Protein AF-A0A2V6T228-F1 (afdb_monomer_lite)

Structure (mmCIF, N/CA/C/O backbone):
data_AF-A0A2V6T228-F1
#
_entry.id   AF-A0A2V6T228-F1
#
loop_
_atom_site.group_PDB
_atom_site.id
_atom_site.type_symbol
_atom_site.label_atom_id
_atom_site.label_alt_id
_atom_site.label_comp_id
_atom_site.label_asym_id
_atom_site.label_entity_id
_atom_site.label_seq_id
_atom_site.pdbx_PDB_ins_code
_atom_site.Cartn_x
_atom_site.Cartn_y
_atom_site.Cartn_z
_atom_site.occupancy
_atom_site.B_iso_or_equiv
_atom_site.auth_seq_id
_atom_site.auth_comp_id
_atom_site.auth_asym_id
_atom_site.auth_atom_id
_atom_site.pdbx_PDB_model_num
ATOM 1 N N . THR A 1 1 ? 10.805 -1.286 2.791 1.00 60.28 1 THR A N 1
ATOM 2 C CA . THR A 1 1 ? 9.651 -1.845 2.056 1.00 60.28 1 THR A CA 1
ATOM 3 C C . THR A 1 1 ? 9.945 -3.285 1.675 1.00 60.28 1 THR A C 1
ATOM 5 O O . THR A 1 1 ? 11.097 -3.700 1.792 1.00 60.28 1 THR A O 1
ATOM 8 N N . VAL A 1 2 ? 8.930 -4.051 1.263 1.00 65.12 2 VAL A N 1
ATOM 9 C CA . VAL A 1 2 ? 9.082 -5.461 0.849 1.00 65.12 2 VAL A CA 1
ATOM 10 C C . VAL A 1 2 ? 10.127 -5.604 -0.266 1.00 65.12 2 VAL A C 1
ATOM 12 O O . VAL A 1 2 ? 11.021 -6.432 -0.135 1.00 65.12 2 VAL A O 1
ATOM 15 N N . GLY A 1 3 ? 10.122 -4.707 -1.262 1.00 69.56 3 GLY A N 1
ATOM 16 C CA . GLY A 1 3 ? 11.118 -4.693 -2.345 1.00 69.56 3 GLY A CA 1
ATOM 17 C C . GLY A 1 3 ? 12.573 -4.614 -1.861 1.00 69.56 3 GLY A C 1
ATOM 18 O O . GLY A 1 3 ? 13.395 -5.428 -2.267 1.00 69.56 3 GLY A O 1
ATOM 19 N N . LYS A 1 4 ? 12.887 -3.735 -0.893 1.00 72.75 4 LYS A N 1
ATOM 20 C CA . LYS A 1 4 ? 14.249 -3.636 -0.320 1.00 72.75 4 LYS A CA 1
ATOM 21 C C . LYS A 1 4 ? 14.692 -4.924 0.387 1.00 72.75 4 LYS A C 1
ATOM 23 O O . LYS A 1 4 ? 15.861 -5.277 0.322 1.00 72.75 4 LYS A O 1
ATOM 28 N N . ARG A 1 5 ? 13.771 -5.625 1.060 1.00 74.00 5 ARG A N 1
ATOM 29 C CA . ARG A 1 5 ? 14.066 -6.905 1.737 1.00 74.00 5 ARG A CA 1
ATOM 30 C C . ARG A 1 5 ? 14.246 -8.054 0.745 1.00 74.00 5 ARG A C 1
ATOM 32 O O . ARG A 1 5 ? 15.010 -8.966 1.024 1.00 74.00 5 ARG A O 1
ATOM 39 N N . ALA A 1 6 ? 13.568 -7.984 -0.396 1.00 77.00 6 ALA A N 1
ATOM 40 C CA . ALA A 1 6 ? 13.697 -8.936 -1.493 1.00 77.00 6 ALA A CA 1
ATOM 41 C C . ALA A 1 6 ? 14.910 -8.656 -2.408 1.00 77.00 6 ALA A C 1
ATOM 43 O O . ALA A 1 6 ? 15.072 -9.335 -3.414 1.00 77.00 6 ALA A O 1
ATOM 44 N N . GLY A 1 7 ? 15.742 -7.648 -2.102 1.00 79.19 7 GLY A N 1
ATOM 45 C CA . GLY A 1 7 ? 16.874 -7.254 -2.952 1.00 79.19 7 GLY A CA 1
ATOM 46 C C . GLY A 1 7 ? 16.468 -6.594 -4.276 1.00 79.19 7 GLY A C 1
ATOM 47 O O . GLY A 1 7 ? 17.303 -6.422 -5.158 1.00 79.19 7 GLY A O 1
ATOM 48 N N . TRP A 1 8 ? 15.201 -6.202 -4.422 1.00 81.50 8 TRP A N 1
ATOM 49 C CA . TRP A 1 8 ? 14.656 -5.618 -5.644 1.00 81.50 8 TRP A CA 1
ATOM 50 C C . TRP A 1 8 ? 14.773 -4.093 -5.608 1.00 81.50 8 TRP A C 1
ATOM 52 O O . TRP A 1 8 ? 13.817 -3.366 -5.325 1.00 81.50 8 TRP A O 1
ATOM 62 N N . LEU A 1 9 ? 16.007 -3.626 -5.786 1.00 86.81 9 LEU A N 1
ATOM 63 C CA . LEU A 1 9 ? 16.356 -2.210 -5.886 1.00 86.81 9 LEU A CA 1
ATOM 64 C C . LEU A 1 9 ? 16.239 -1.729 -7.349 1.00 86.81 9 LEU A C 1
ATOM 66 O O . LEU A 1 9 ? 16.321 -2.562 -8.253 1.00 86.81 9 LEU A O 1
ATOM 70 N N . PRO A 1 10 ? 16.090 -0.417 -7.620 1.00 85.38 10 PRO A N 1
ATOM 71 C CA . PRO A 1 10 ? 16.045 0.114 -8.991 1.00 85.38 10 PRO A CA 1
ATOM 72 C C . PRO A 1 10 ? 17.264 -0.255 -9.852 1.00 85.38 10 PRO A C 1
ATOM 74 O O . PRO A 1 10 ? 17.201 -0.258 -11.077 1.00 85.38 10 PRO A O 1
ATOM 77 N N . GLU A 1 11 ? 18.395 -0.567 -9.226 1.00 89.31 11 GLU A N 1
ATOM 78 C CA . GLU A 1 11 ? 19.636 -0.964 -9.887 1.00 89.31 11 GLU A CA 1
ATOM 79 C C . GLU A 1 11 ? 19.680 -2.463 -10.215 1.00 89.31 11 GLU A C 1
ATOM 81 O O . GLU A 1 11 ? 20.546 -2.888 -10.976 1.00 89.31 11 GLU A O 1
ATOM 86 N N . ALA A 1 12 ? 18.759 -3.263 -9.666 1.00 87.38 12 ALA A N 1
ATOM 87 C CA . ALA A 1 12 ? 18.759 -4.715 -9.813 1.00 87.38 12 ALA A CA 1
ATOM 88 C C . ALA A 1 12 ? 18.419 -5.169 -11.241 1.00 87.38 12 ALA A C 1
ATOM 90 O O . ALA A 1 12 ? 18.947 -6.178 -11.703 1.00 87.38 12 ALA A O 1
ATOM 91 N N . SER A 1 13 ? 17.545 -4.440 -11.944 1.00 88.38 13 SER A N 1
ATOM 92 C CA . SER A 1 13 ? 17.209 -4.709 -13.345 1.00 88.38 13 SER A CA 1
ATOM 93 C C . SER A 1 13 ? 16.591 -3.486 -14.031 1.00 88.38 13 SER A C 1
ATOM 95 O O . SER A 1 13 ? 16.224 -2.505 -13.379 1.00 88.38 13 SER A O 1
ATOM 97 N N . THR A 1 14 ? 16.459 -3.536 -15.358 1.00 91.12 14 THR A N 1
ATOM 98 C CA . THR A 1 14 ? 15.768 -2.488 -16.126 1.00 91.12 14 THR A CA 1
ATOM 99 C C . THR A 1 14 ? 14.299 -2.388 -15.721 1.00 91.12 14 THR A C 1
ATOM 101 O O . THR A 1 14 ? 13.794 -1.293 -15.503 1.00 91.12 14 THR A O 1
ATOM 104 N N . GLU A 1 15 ? 13.637 -3.522 -15.524 1.00 89.50 15 GLU A N 1
ATOM 105 C CA . GLU A 1 15 ? 12.226 -3.606 -15.149 1.00 89.50 15 GLU A CA 1
ATOM 106 C C . GLU A 1 15 ? 11.976 -3.051 -13.740 1.00 89.50 15 GLU A C 1
ATOM 108 O O . GLU A 1 15 ? 10.975 -2.372 -13.509 1.00 89.50 15 GLU A O 1
ATOM 113 N N . ALA A 1 16 ? 12.899 -3.295 -12.8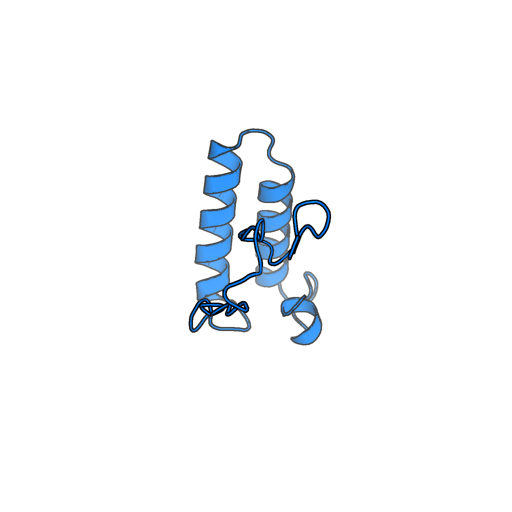02 1.00 88.12 16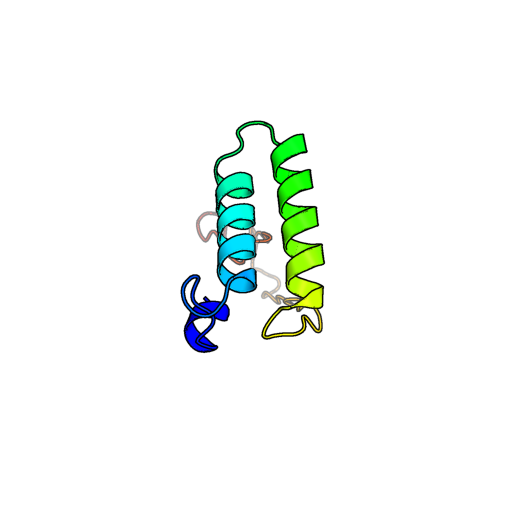 ALA A N 1
ATOM 114 C CA . ALA A 1 16 ? 12.844 -2.715 -11.461 1.00 88.12 16 ALA A CA 1
ATOM 115 C C . ALA A 1 16 ? 12.968 -1.183 -11.507 1.00 88.12 16 ALA A C 1
ATOM 117 O O . ALA A 1 16 ? 12.253 -0.475 -10.795 1.00 88.12 16 ALA A O 1
ATOM 118 N N . ARG A 1 17 ? 13.846 -0.664 -12.377 1.00 91.94 17 ARG A N 1
ATOM 119 C CA . ARG A 1 17 ? 14.020 0.777 -12.601 1.00 91.94 17 ARG A CA 1
ATOM 120 C C . ARG A 1 17 ? 12.770 1.421 -13.193 1.00 91.94 17 ARG A C 1
ATOM 122 O O . ARG A 1 17 ? 12.331 2.453 -12.697 1.00 91.94 17 ARG A O 1
ATOM 129 N N . GLU A 1 18 ? 12.194 0.810 -14.226 1.00 91.38 18 GLU A N 1
ATOM 130 C CA . GLU A 1 18 ? 10.957 1.278 -14.865 1.00 91.38 18 GLU A CA 1
ATOM 131 C C . GLU A 1 18 ? 9.806 1.364 -13.861 1.00 91.38 18 GLU A C 1
ATOM 133 O O . GLU A 1 18 ? 9.085 2.360 -13.814 1.00 91.38 18 GLU A O 1
ATOM 138 N N . LEU A 1 19 ? 9.653 0.339 -13.021 1.00 90.88 19 LEU A N 1
ATOM 139 C CA . LEU A 1 19 ? 8.604 0.312 -12.012 1.00 90.88 19 LEU A CA 1
ATOM 140 C C . LEU A 1 19 ? 8.817 1.379 -10.924 1.00 90.88 19 LEU A C 1
ATOM 142 O O . LEU A 1 19 ? 7.855 2.012 -10.491 1.00 90.88 19 LEU A O 1
ATOM 146 N N . ALA A 1 20 ? 10.065 1.613 -10.507 1.00 91.31 20 ALA A N 1
ATOM 147 C CA . ALA A 1 20 ? 10.401 2.681 -9.565 1.00 91.31 20 ALA A CA 1
ATOM 148 C C . ALA A 1 20 ? 10.105 4.080 -10.139 1.00 91.31 20 ALA A C 1
ATOM 150 O O . ALA A 1 20 ? 9.625 4.955 -9.414 1.00 91.31 20 ALA A O 1
ATOM 151 N N . GLN A 1 21 ? 10.340 4.277 -11.439 1.00 94.06 21 GLN A N 1
ATOM 152 C CA . GLN A 1 21 ? 9.980 5.518 -12.123 1.00 94.06 21 GLN A CA 1
ATOM 153 C C . GLN A 1 21 ? 8.459 5.706 -12.170 1.00 94.06 21 GLN A C 1
ATOM 155 O O . GLN A 1 21 ? 7.981 6.770 -11.798 1.00 94.06 21 GLN A O 1
ATOM 160 N N . LEU A 1 22 ? 7.692 4.666 -12.522 1.00 94.06 22 LEU A N 1
ATOM 161 C CA . LEU A 1 22 ? 6.222 4.721 -12.514 1.00 94.06 22 LEU A CA 1
ATOM 162 C C . LEU A 1 22 ? 5.653 5.102 -11.141 1.00 94.06 22 LEU A C 1
ATOM 164 O O . LEU A 1 22 ? 4.698 5.873 -11.071 1.00 94.06 22 LEU A O 1
ATOM 168 N N . ALA A 1 23 ? 6.238 4.581 -10.058 1.00 92.44 23 ALA A N 1
ATOM 169 C CA . ALA A 1 23 ? 5.854 4.967 -8.702 1.00 92.44 23 ALA A CA 1
ATOM 170 C C . ALA A 1 23 ? 6.152 6.452 -8.432 1.00 92.44 23 ALA A C 1
ATOM 172 O O . ALA A 1 23 ? 5.289 7.167 -7.933 1.00 92.44 23 ALA A O 1
ATOM 173 N N . THR A 1 24 ? 7.337 6.929 -8.826 1.00 95.50 24 THR A N 1
ATOM 174 C CA . THR A 1 24 ? 7.737 8.339 -8.667 1.00 95.50 24 THR A CA 1
ATOM 175 C C . THR A 1 24 ? 6.820 9.281 -9.453 1.00 95.50 24 THR A C 1
ATOM 177 O O . THR A 1 24 ? 6.391 10.311 -8.933 1.00 95.50 24 THR A O 1
ATOM 180 N N . ASP A 1 25 ? 6.471 8.925 -10.689 1.00 96.50 25 ASP A N 1
ATOM 181 C CA . ASP A 1 25 ? 5.557 9.704 -11.527 1.00 96.50 25 ASP A CA 1
ATOM 182 C C . ASP A 1 25 ? 4.152 9.756 -10.905 1.00 96.50 25 ASP A C 1
ATOM 184 O O . ASP A 1 25 ? 3.528 10.814 -10.860 1.00 96.50 25 ASP A O 1
ATOM 188 N N . ALA A 1 26 ? 3.658 8.630 -10.376 1.00 96.50 26 ALA A N 1
ATOM 189 C CA . ALA A 1 26 ? 2.361 8.574 -9.702 1.00 96.50 26 ALA A CA 1
ATOM 190 C C . ALA A 1 26 ? 2.322 9.426 -8.421 1.00 96.50 26 ALA A C 1
ATOM 192 O O . ALA A 1 26 ? 1.315 10.086 -8.158 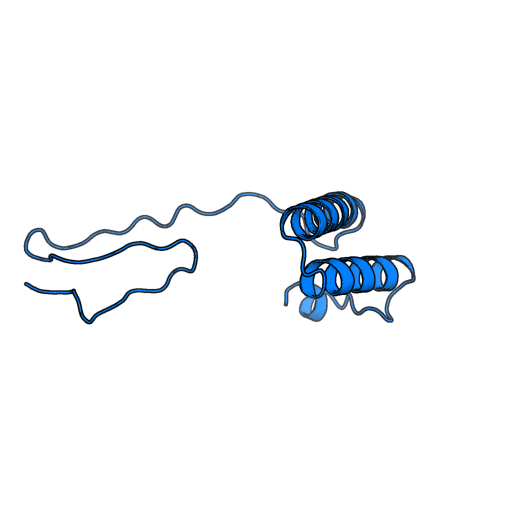1.00 96.50 26 ALA A O 1
ATOM 193 N N . GLU A 1 27 ? 3.406 9.420 -7.638 1.00 95.38 27 GLU A N 1
ATOM 194 C CA . GLU A 1 27 ? 3.547 10.192 -6.396 1.00 95.38 27 GLU A CA 1
ATOM 195 C C . GLU A 1 27 ? 3.660 11.704 -6.637 1.00 95.38 27 GLU A C 1
ATOM 197 O O . GLU A 1 27 ? 3.221 12.492 -5.800 1.00 95.38 27 GLU A O 1
ATOM 202 N N . THR A 1 28 ? 4.252 12.116 -7.762 1.00 97.31 28 THR A N 1
ATOM 203 C CA . THR A 1 28 ? 4.522 13.531 -8.075 1.00 97.31 28 THR A CA 1
ATOM 204 C C . THR A 1 28 ? 3.476 14.184 -8.983 1.00 97.31 28 THR A C 1
ATOM 206 O O . THR A 1 28 ? 3.454 15.411 -9.097 1.00 97.31 28 THR A O 1
ATOM 209 N N . GLU A 1 29 ? 2.588 13.403 -9.603 1.00 97.38 29 GLU A N 1
ATOM 210 C CA . GLU A 1 29 ? 1.470 13.913 -10.400 1.00 97.38 29 GLU A CA 1
ATOM 211 C C . GLU A 1 29 ? 0.437 14.637 -9.519 1.00 97.38 29 GLU A C 1
ATOM 213 O O . GLU A 1 29 ? -0.091 14.089 -8.552 1.00 97.38 29 GLU A O 1
ATOM 218 N N . GLY A 1 30 ? 0.133 15.886 -9.879 1.00 97.25 30 GLY A N 1
ATOM 219 C CA . GLY A 1 30 ? -0.763 16.756 -9.116 1.00 97.25 30 GLY A CA 1
ATOM 220 C C . GLY A 1 30 ? -2.244 16.567 -9.442 1.00 97.25 30 GLY A C 1
ATOM 221 O O . GLY A 1 30 ? -3.094 16.954 -8.641 1.00 97.25 30 GLY A O 1
ATOM 222 N N . ASP A 1 31 ? -2.574 15.986 -10.600 1.00 97.56 31 ASP A N 1
ATOM 223 C CA . ASP A 1 31 ? -3.949 15.628 -10.945 1.00 97.56 31 ASP A CA 1
ATOM 224 C C . ASP A 1 31 ? -4.328 14.255 -10.352 1.00 97.56 31 ASP A C 1
ATOM 226 O O . ASP A 1 31 ? -3.740 13.234 -10.727 1.00 97.56 31 ASP A O 1
ATOM 230 N N . PRO A 1 32 ? -5.351 14.175 -9.480 1.00 95.62 32 PRO A N 1
ATOM 231 C CA . PRO A 1 32 ? -5.717 12.915 -8.833 1.00 95.62 32 PRO A CA 1
ATOM 232 C C . PRO A 1 32 ? -6.149 11.814 -9.808 1.00 95.62 32 PRO A C 1
ATOM 234 O O . PRO A 1 32 ? -5.897 10.635 -9.561 1.00 95.62 32 PRO A O 1
ATOM 237 N N . GLY A 1 33 ? -6.797 12.174 -10.921 1.00 97.38 33 GLY A N 1
ATOM 238 C CA . GLY A 1 33 ? -7.248 11.211 -11.924 1.00 97.38 33 GLY A CA 1
ATOM 239 C C . GLY A 1 33 ? -6.077 10.592 -12.684 1.00 97.38 33 GLY A C 1
ATOM 240 O O . GLY A 1 33 ? -6.036 9.376 -12.889 1.00 97.38 33 GLY A O 1
ATOM 241 N N . LYS A 1 34 ? -5.090 11.411 -13.056 1.00 97.25 34 LYS A N 1
ATOM 242 C CA . LYS A 1 34 ? -3.854 10.947 -13.698 1.00 97.25 34 LYS A CA 1
ATOM 243 C C . LYS A 1 34 ? -2.981 10.144 -12.741 1.00 97.25 34 LYS A C 1
ATOM 245 O O . LYS A 1 34 ? -2.506 9.080 -13.132 1.00 97.25 34 LYS A O 1
ATOM 250 N N . SER A 1 35 ? -2.835 10.595 -11.495 1.00 96.75 35 SER A N 1
ATOM 251 C CA . SER A 1 35 ? -2.105 9.859 -10.458 1.00 96.75 35 SER A CA 1
ATOM 252 C C . SER A 1 35 ? -2.720 8.470 -10.242 1.00 96.75 35 SER A C 1
ATOM 254 O O . SER A 1 35 ? -2.020 7.460 -10.322 1.00 96.75 35 SER A O 1
ATOM 256 N N . ALA A 1 36 ? -4.051 8.371 -10.123 1.00 97.00 36 ALA A N 1
ATOM 257 C CA . ALA A 1 36 ? -4.745 7.086 -10.018 1.00 97.00 36 ALA A CA 1
ATOM 258 C C . ALA A 1 36 ? -4.519 6.176 -11.242 1.00 97.00 36 ALA A C 1
ATOM 260 O O . ALA A 1 36 ? -4.329 4.966 -11.097 1.00 97.00 36 ALA A O 1
ATOM 261 N N . ALA A 1 37 ? -4.501 6.740 -12.454 1.00 97.44 37 ALA A N 1
ATOM 262 C CA . ALA A 1 37 ? -4.199 5.983 -13.667 1.00 97.44 37 ALA A CA 1
ATOM 263 C C . ALA A 1 37 ? -2.744 5.471 -13.700 1.00 97.44 37 ALA A C 1
ATOM 265 O O . ALA A 1 37 ? -2.501 4.361 -14.179 1.00 97.44 37 ALA A O 1
ATOM 266 N N . LEU A 1 38 ? -1.783 6.242 -13.182 1.00 97.69 38 LEU A N 1
ATOM 267 C CA . LEU A 1 38 ? -0.385 5.822 -13.044 1.00 97.69 38 LEU A CA 1
ATOM 268 C C . LEU A 1 38 ? -0.233 4.716 -11.995 1.00 97.69 38 LEU A C 1
ATOM 270 O O . LEU A 1 38 ? 0.396 3.700 -12.290 1.00 97.69 38 LEU A O 1
ATOM 274 N N . TYR A 1 39 ? -0.885 4.837 -10.834 1.00 96.75 39 TYR A N 1
ATOM 275 C CA . TYR A 1 39 ? -0.901 3.771 -9.825 1.00 96.75 39 TYR A CA 1
ATOM 276 C C . TYR A 1 39 ? -1.501 2.472 -10.356 1.00 96.75 39 TYR A C 1
ATOM 278 O O . TYR A 1 39 ? -0.981 1.394 -10.079 1.00 96.75 39 TYR A O 1
ATOM 286 N N . ARG A 1 40 ? -2.549 2.552 -11.181 1.00 96.06 40 ARG A N 1
ATOM 287 C CA . ARG A 1 40 ? -3.100 1.366 -11.840 1.00 96.06 40 ARG A CA 1
ATOM 288 C C . ARG A 1 40 ? -2.071 0.682 -12.744 1.00 96.06 40 ARG A C 1
ATOM 290 O O . ARG A 1 40 ? -1.915 -0.532 -12.664 1.00 96.06 40 ARG A O 1
ATOM 297 N N . LYS A 1 41 ? -1.344 1.446 -13.566 1.00 95.69 41 LYS A N 1
ATOM 298 C CA . LYS A 1 41 ? -0.272 0.898 -14.420 1.00 95.69 41 LYS A CA 1
ATOM 299 C C . LYS A 1 41 ? 0.862 0.295 -13.595 1.00 95.69 41 LYS A C 1
ATOM 301 O O . LYS A 1 41 ? 1.392 -0.753 -13.959 1.00 95.69 41 LYS A O 1
ATOM 306 N N . PHE A 1 42 ? 1.227 0.950 -12.495 1.00 94.00 42 PHE A N 1
ATOM 307 C CA . PHE A 1 42 ? 2.204 0.438 -11.542 1.00 94.00 42 PHE A CA 1
ATOM 308 C C . PHE A 1 42 ? 1.763 -0.919 -10.974 1.00 94.00 42 PHE A C 1
ATOM 310 O O . PHE A 1 42 ? 2.530 -1.872 -11.0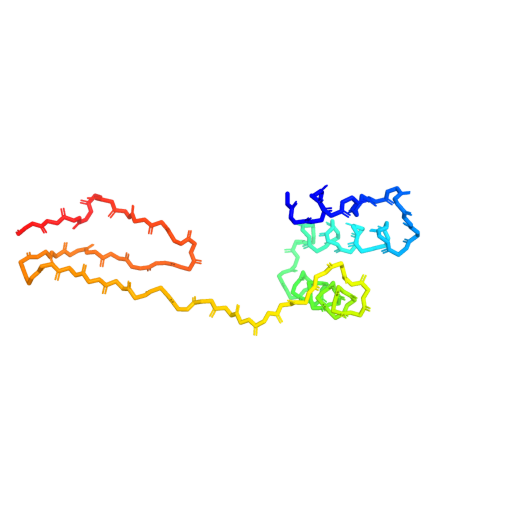56 1.00 94.00 42 PHE A O 1
ATOM 317 N N . GLU A 1 43 ? 0.528 -1.042 -10.480 1.00 92.00 43 GLU A N 1
ATOM 318 C CA . GLU A 1 43 ? -0.009 -2.296 -9.926 1.00 92.00 43 GLU A CA 1
ATOM 319 C C . GLU A 1 43 ? -0.097 -3.415 -10.974 1.00 92.00 43 GLU A C 1
ATOM 321 O O . GLU A 1 43 ? 0.307 -4.553 -10.718 1.00 92.00 43 GLU A O 1
ATOM 326 N N . GLU A 1 44 ? -0.565 -3.100 -12.185 1.00 93.31 44 GLU A N 1
ATOM 327 C CA . GLU A 1 44 ? -0.611 -4.050 -13.304 1.00 93.31 44 GLU A CA 1
ATOM 328 C C . GLU A 1 44 ? 0.796 -4.570 -13.641 1.00 93.31 44 GLU A C 1
ATOM 330 O O . GLU A 1 44 ? 0.997 -5.776 -13.803 1.00 93.31 44 GLU A O 1
ATOM 335 N N . ARG A 1 45 ? 1.803 -3.686 -13.680 1.00 91.62 45 ARG A N 1
ATOM 336 C CA . ARG A 1 45 ? 3.194 -4.080 -13.923 1.00 91.62 45 ARG A CA 1
ATOM 337 C C . ARG A 1 45 ? 3.760 -4.885 -12.757 1.00 91.62 45 ARG A C 1
ATOM 339 O O . ARG A 1 45 ? 4.329 -5.948 -12.992 1.00 91.62 45 ARG A O 1
ATOM 346 N N . LEU A 1 46 ? 3.582 -4.420 -11.524 1.00 89.88 46 LEU A N 1
ATOM 347 C CA . LEU A 1 46 ? 4.034 -5.089 -10.306 1.00 89.88 46 LEU A CA 1
ATOM 348 C C . LEU A 1 46 ? 3.468 -6.510 -10.199 1.00 89.88 46 LEU A C 1
ATOM 350 O O . LEU A 1 46 ? 4.191 -7.416 -9.808 1.00 89.88 46 LEU A O 1
ATOM 354 N N . THR A 1 47 ? 2.221 -6.734 -10.607 1.00 89.31 47 THR A N 1
ATOM 355 C CA . THR A 1 47 ? 1.613 -8.074 -10.617 1.00 89.31 47 THR A CA 1
ATOM 356 C C . THR A 1 47 ? 2.328 -9.037 -11.575 1.00 89.31 47 THR A C 1
ATOM 358 O O . THR A 1 47 ? 2.391 -10.235 -11.312 1.00 89.31 47 THR A O 1
ATOM 361 N N . LEU A 1 48 ? 2.889 -8.530 -12.678 1.00 90.06 48 LEU A N 1
ATOM 362 C CA . LEU A 1 48 ? 3.568 -9.344 -13.693 1.00 90.06 48 LEU A CA 1
ATOM 363 C C . LEU A 1 48 ? 5.027 -9.663 -13.347 1.00 90.06 48 LEU A C 1
ATOM 365 O O . LEU A 1 48 ? 5.504 -10.744 -13.683 1.00 90.06 48 LEU A O 1
ATOM 369 N N . ILE A 1 49 ? 5.747 -8.717 -12.738 1.00 88.06 49 ILE A N 1
ATOM 370 C CA . ILE A 1 49 ? 7.205 -8.821 -12.512 1.00 88.06 49 ILE A CA 1
ATOM 371 C C . ILE A 1 49 ? 7.606 -8.826 -11.035 1.00 88.06 49 ILE A C 1
ATOM 373 O O . ILE A 1 49 ? 8.792 -8.885 -10.717 1.00 88.06 49 ILE A O 1
ATOM 377 N N . GLY A 1 50 ? 6.637 -8.686 -10.134 1.00 84.38 50 GLY A N 1
ATOM 378 C CA . GLY A 1 50 ? 6.873 -8.465 -8.717 1.00 84.38 50 GLY A CA 1
ATOM 379 C C . GLY A 1 50 ? 7.552 -9.653 -8.032 1.00 84.38 50 GLY A C 1
ATOM 380 O O . GLY A 1 50 ? 7.254 -10.807 -8.338 1.00 84.38 50 GLY A O 1
ATOM 381 N N . PRO A 1 51 ? 8.414 -9.402 -7.032 1.00 83.44 51 PRO A N 1
ATOM 382 C CA . PRO A 1 51 ? 9.066 -10.445 -6.244 1.00 83.44 51 PRO A CA 1
ATOM 383 C C . PRO A 1 51 ? 8.138 -11.027 -5.165 1.00 83.44 51 PRO A C 1
ATOM 385 O O . PRO A 1 51 ? 8.578 -11.786 -4.303 1.00 83.44 51 PRO A O 1
ATOM 388 N N . TYR A 1 52 ? 6.865 -10.630 -5.157 1.00 82.50 52 TYR A N 1
ATOM 389 C CA . TYR A 1 52 ? 5.833 -11.113 -4.253 1.00 82.50 52 TYR A CA 1
ATOM 390 C C . TYR A 1 52 ? 4.485 -11.160 -4.970 1.00 82.50 52 TYR A C 1
ATOM 392 O O . TYR A 1 52 ? 4.232 -10.386 -5.889 1.00 82.50 52 TYR A O 1
ATOM 400 N N . ALA A 1 53 ? 3.603 -12.033 -4.492 1.00 85.12 53 ALA A N 1
ATOM 401 C CA . ALA A 1 53 ? 2.222 -12.124 -4.941 1.00 85.12 53 ALA A CA 1
ATOM 402 C C . ALA A 1 53 ? 1.287 -11.703 -3.792 1.00 85.12 53 ALA A C 1
ATOM 404 O O . ALA A 1 53 ? 1.340 -12.319 -2.720 1.00 85.12 53 ALA A O 1
ATOM 405 N N . PRO A 1 54 ? 0.447 -10.666 -3.965 1.00 83.69 54 PRO A N 1
ATOM 406 C CA . PRO A 1 54 ? -0.596 -10.344 -2.996 1.00 83.69 54 PRO A CA 1
ATOM 407 C C . PRO A 1 54 ? -1.581 -11.514 -2.867 1.00 83.69 54 PRO A C 1
ATOM 409 O O . PRO A 1 54 ? -2.083 -12.010 -3.871 1.00 83.69 54 PRO A O 1
ATOM 412 N N . LEU A 1 55 ? -1.863 -11.958 -1.638 1.00 87.56 55 LEU A N 1
ATOM 413 C CA . LEU A 1 55 ? -2.793 -13.072 -1.391 1.00 87.56 55 LEU A CA 1
ATOM 414 C C . LEU A 1 55 ? -4.190 -12.576 -1.011 1.00 87.56 55 LEU A C 1
ATOM 416 O O . LEU A 1 55 ? -5.187 -12.995 -1.588 1.00 87.56 55 LEU A O 1
ATOM 420 N N . PHE A 1 56 ? -4.260 -11.687 -0.024 1.00 87.38 56 PHE A N 1
ATOM 421 C CA . PHE A 1 56 ? -5.490 -11.060 0.448 1.00 87.38 56 PHE A CA 1
ATOM 422 C C . PHE A 1 56 ? -5.147 -9.802 1.250 1.00 87.38 56 PHE A C 1
ATOM 424 O O . PHE A 1 56 ? -4.029 -9.657 1.752 1.00 87.38 56 PHE A O 1
ATOM 431 N N . GLN A 1 57 ? -6.118 -8.904 1.399 1.00 84.12 57 GLN A N 1
ATOM 432 C CA . GLN A 1 57 ? -6.041 -7.822 2.377 1.00 84.12 57 GLN A CA 1
ATOM 433 C C . GLN A 1 57 ? -6.682 -8.311 3.682 1.00 84.12 57 GLN A C 1
ATOM 435 O O . GLN A 1 57 ? -7.841 -8.730 3.658 1.00 84.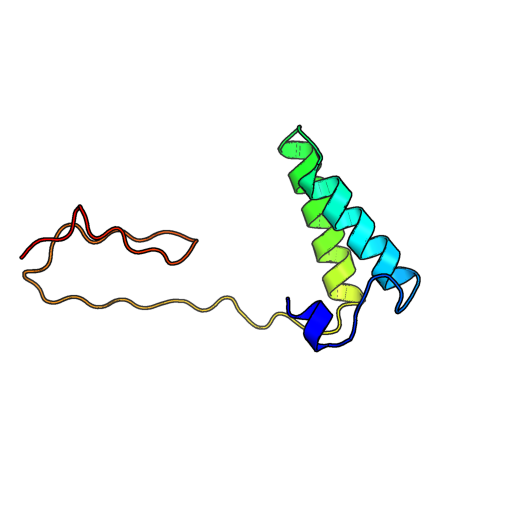12 57 GLN A O 1
ATOM 440 N N . PRO A 1 58 ? -5.953 -8.333 4.809 1.00 83.25 58 PRO A N 1
ATOM 441 C CA . PRO A 1 58 ? -6.504 -8.831 6.059 1.00 83.25 58 PRO A CA 1
ATOM 442 C C . PRO A 1 58 ? -7.624 -7.916 6.557 1.00 83.25 58 PRO A C 1
ATOM 444 O O . PRO A 1 58 ? -7.465 -6.697 6.627 1.00 83.25 58 PRO A O 1
ATOM 447 N N . ALA A 1 59 ? -8.736 -8.520 6.971 1.00 80.88 59 ALA A N 1
ATOM 448 C CA . ALA A 1 59 ? -9.678 -7.846 7.848 1.00 80.88 59 ALA A CA 1
ATOM 449 C C . ALA A 1 59 ? -9.069 -7.781 9.253 1.00 80.88 59 ALA A C 1
ATOM 451 O O . ALA A 1 59 ? -8.538 -8.778 9.746 1.00 80.88 59 ALA A O 1
ATOM 452 N N . VAL A 1 60 ? -9.159 -6.622 9.902 1.00 79.44 60 VAL A N 1
ATOM 453 C CA . VAL A 1 60 ? -8.732 -6.461 11.295 1.00 79.44 60 VAL A CA 1
ATOM 454 C C . VAL A 1 60 ? -9.985 -6.432 12.168 1.00 79.44 60 VAL A C 1
ATOM 456 O O . VAL A 1 60 ? -10.656 -5.401 12.230 1.00 79.44 60 VAL A O 1
ATOM 459 N N . PRO A 1 61 ? -10.362 -7.555 12.804 1.00 82.94 61 PRO A N 1
ATOM 460 C CA . PRO A 1 61 ? -11.467 -7.549 13.744 1.00 82.94 61 PRO A CA 1
ATOM 461 C C . PRO A 1 61 ? -11.045 -6.801 15.010 1.00 82.94 61 PRO A C 1
ATOM 463 O O . PRO A 1 61 ? -10.014 -7.103 15.611 1.00 82.94 61 PRO A O 1
ATOM 466 N N . TYR A 1 62 ? -11.870 -5.852 15.438 1.00 82.38 62 TYR A N 1
ATOM 467 C CA . TYR A 1 62 ? -11.699 -5.155 16.706 1.00 82.38 62 TYR A CA 1
ATOM 468 C C . TYR A 1 62 ? -12.825 -5.527 17.662 1.00 82.38 62 TYR A C 1
ATOM 470 O O . TYR A 1 62 ? -13.980 -5.665 17.260 1.00 82.38 62 TYR A O 1
ATOM 478 N N . ALA A 1 63 ? -12.485 -5.663 18.939 1.00 86.69 63 ALA A N 1
ATOM 479 C CA . ALA A 1 63 ? -13.443 -5.897 20.005 1.00 86.69 63 ALA A CA 1
ATOM 480 C C . ALA A 1 63 ? -13.156 -4.941 21.161 1.00 86.69 63 ALA A C 1
ATOM 482 O O . ALA A 1 63 ? -12.008 -4.773 21.576 1.00 86.69 63 ALA A O 1
ATOM 483 N N . PHE A 1 64 ? -14.215 -4.347 21.704 1.00 88.25 64 PHE A N 1
ATOM 484 C CA . PHE A 1 64 ? -14.144 -3.445 22.848 1.00 88.25 64 PHE A CA 1
ATOM 485 C C . PHE A 1 64 ? -15.120 -3.901 23.928 1.00 88.25 64 PHE A C 1
ATOM 487 O O . PHE A 1 64 ? -16.092 -4.609 23.657 1.00 88.25 64 PHE A O 1
ATOM 494 N N . ARG A 1 65 ? -14.859 -3.505 25.177 1.00 93.38 65 ARG A N 1
ATOM 495 C CA . ARG A 1 65 ? -15.829 -3.713 26.261 1.00 93.38 65 ARG A CA 1
ATOM 496 C C . ARG A 1 65 ? -17.068 -2.859 25.990 1.00 93.38 65 ARG A C 1
ATOM 498 O O . ARG A 1 65 ? -16.936 -1.761 25.468 1.00 93.38 65 ARG A O 1
ATOM 505 N N . SER A 1 66 ? -18.240 -3.320 26.419 1.00 92.75 66 SER A N 1
ATOM 506 C CA . SER A 1 66 ? -19.526 -2.652 26.159 1.00 92.75 66 SER A CA 1
ATOM 507 C C . SER A 1 66 ? -19.627 -1.208 26.666 1.00 92.75 66 SER A C 1
ATOM 509 O O . SER A 1 66 ? -20.421 -0.448 26.131 1.00 92.75 66 SER A O 1
ATOM 511 N N . GLY A 1 67 ? -18.846 -0.827 27.682 1.00 93.75 67 GLY A N 1
ATOM 512 C CA . GLY A 1 67 ? -18.800 0.553 28.184 1.00 93.75 67 GLY A CA 1
ATOM 513 C C . GLY A 1 67 ? -17.873 1.482 27.396 1.00 93.75 67 GLY A C 1
ATOM 514 O O . GLY A 1 67 ? -17.927 2.687 27.574 1.00 93.75 67 GLY A O 1
ATOM 515 N N . VAL A 1 68 ? -17.015 0.955 26.520 1.00 92.31 68 VAL A N 1
ATOM 516 C CA . VAL A 1 68 ? -16.060 1.785 25.780 1.00 92.31 68 VAL A CA 1
ATOM 517 C C . VAL A 1 68 ? -16.767 2.488 24.627 1.00 92.31 68 VAL A C 1
ATOM 519 O O . VAL A 1 68 ? -17.388 1.841 23.785 1.00 92.31 68 VAL A O 1
ATOM 522 N N . GLN A 1 69 ? -16.624 3.810 24.574 1.00 90.56 69 GLN A N 1
ATOM 523 C CA . GLN A 1 69 ? -17.233 4.667 23.558 1.00 90.56 69 GLN A CA 1
ATOM 524 C C . GLN A 1 69 ? -16.179 5.490 22.816 1.00 90.56 69 GLN A C 1
ATOM 526 O O . GLN A 1 69 ? -15.048 5.638 23.277 1.00 90.56 69 GLN A O 1
ATOM 531 N N . GLY A 1 70 ? -16.570 6.016 21.651 1.00 88.81 70 GLY A N 1
ATOM 532 C CA . GLY A 1 70 ? -15.759 6.948 20.865 1.00 88.81 70 GLY A CA 1
ATOM 533 C C . GLY A 1 70 ? -14.597 6.321 20.096 1.00 88.81 70 GLY A C 1
ATOM 534 O O . GLY A 1 70 ? -13.814 7.042 19.494 1.00 88.81 70 GLY A O 1
ATOM 535 N N . VAL A 1 71 ? -14.485 4.990 20.051 1.00 87.69 71 VAL A N 1
ATOM 536 C CA . VAL A 1 71 ? -13.451 4.343 19.234 1.00 87.69 71 VAL A CA 1
ATOM 537 C C . VAL A 1 71 ? -13.776 4.501 17.750 1.00 87.69 71 VAL A C 1
ATOM 539 O O . VAL A 1 71 ? -14.856 4.124 17.297 1.00 87.69 71 VAL A O 1
ATOM 542 N N . THR A 1 72 ? -12.823 5.041 16.994 1.00 82.94 72 THR A N 1
ATOM 543 C CA . THR A 1 72 ? -12.927 5.236 15.545 1.00 82.94 72 THR A CA 1
ATOM 544 C C . THR A 1 72 ? -12.046 4.242 14.792 1.00 82.94 72 THR A C 1
ATOM 546 O O . THR A 1 72 ? -10.997 3.815 15.276 1.00 82.94 72 THR A O 1
ATOM 549 N N . PHE A 1 73 ? -12.482 3.870 13.588 1.00 77.56 73 PHE A N 1
ATOM 550 C CA . PHE A 1 73 ? -11.718 3.033 12.666 1.00 77.56 73 PHE A CA 1
ATOM 551 C C . PHE A 1 73 ? -11.255 3.864 11.472 1.00 77.56 73 PHE A C 1
ATOM 553 O O . PHE A 1 73 ? -12.008 4.694 10.964 1.00 77.56 73 PHE A O 1
ATOM 560 N N . ASN A 1 74 ? -10.037 3.616 10.994 1.00 76.31 74 ASN A N 1
ATOM 561 C CA . ASN A 1 74 ? -9.534 4.197 9.753 1.00 76.31 74 ASN A CA 1
ATOM 562 C C . ASN A 1 74 ? -8.712 3.182 8.952 1.00 76.31 74 ASN A C 1
ATOM 564 O O . ASN A 1 74 ? -8.184 2.201 9.480 1.00 76.31 74 ASN A O 1
ATOM 568 N N . SER A 1 75 ? -8.586 3.454 7.656 1.00 68.81 75 SER A N 1
ATOM 569 C CA . SER A 1 75 ? -7.896 2.590 6.695 1.00 68.81 75 SER A CA 1
ATOM 570 C C . SER A 1 75 ? -6.371 2.555 6.863 1.00 68.81 75 SER A C 1
ATOM 572 O O . SER A 1 75 ? -5.715 1.781 6.175 1.00 68.81 75 SER A O 1
ATOM 574 N N . VAL A 1 76 ? -5.804 3.372 7.761 1.00 74.88 76 VAL A N 1
ATOM 575 C CA . VAL A 1 76 ? -4.357 3.449 8.047 1.00 74.88 76 VAL A CA 1
ATOM 576 C C . VAL A 1 76 ? -3.986 2.878 9.421 1.00 74.88 76 VAL A C 1
ATOM 578 O O . VAL A 1 76 ? -2.849 3.017 9.866 1.00 74.88 76 VAL A O 1
ATOM 581 N N . TRP A 1 77 ? -4.936 2.205 10.079 1.00 69.56 77 TRP A N 1
ATOM 582 C CA . TRP A 1 77 ? -4.750 1.449 11.323 1.00 69.56 77 TRP A CA 1
ATOM 583 C C . TRP A 1 77 ? -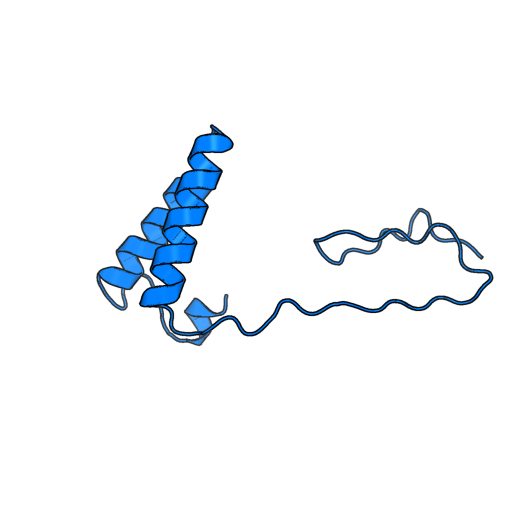4.293 2.288 12.527 1.00 69.56 77 TRP A C 1
ATOM 585 O O . TRP A 1 77 ? -3.705 1.762 13.473 1.00 69.56 77 TRP A O 1
ATOM 595 N N . GLY A 1 78 ? -4.586 3.589 12.518 1.00 77.31 78 GLY A N 1
ATOM 596 C CA . GLY A 1 78 ? -4.403 4.459 13.678 1.00 77.31 78 GLY A CA 1
ATOM 597 C C . GLY A 1 78 ? -5.611 4.403 14.613 1.00 77.31 78 GLY A C 1
ATOM 598 O O . GLY A 1 78 ? -6.742 4.289 14.149 1.00 77.31 78 GLY A O 1
ATOM 599 N N . VAL A 1 79 ? -5.395 4.536 15.920 1.00 79.81 79 VAL A N 1
ATOM 600 C CA . VAL A 1 79 ? -6.473 4.798 16.887 1.00 79.81 79 VAL A CA 1
ATOM 601 C C . VAL A 1 79 ? -6.241 6.185 17.465 1.00 79.81 79 VAL A C 1
ATOM 603 O O . VAL A 1 79 ? -5.172 6.451 18.011 1.00 79.81 79 VAL A O 1
ATOM 606 N N . ASP A 1 80 ? -7.233 7.061 17.337 1.00 82.50 80 ASP A N 1
ATOM 607 C CA . ASP A 1 80 ? -7.239 8.334 18.051 1.00 82.50 80 ASP A CA 1
ATOM 608 C C . ASP A 1 80 ? -7.804 8.119 19.459 1.00 82.50 80 ASP A C 1
ATOM 610 O O . ASP A 1 80 ? -8.967 7.752 19.623 1.00 82.50 80 ASP A O 1
ATOM 614 N N . PHE A 1 81 ? -6.972 8.335 20.478 1.00 86.56 81 PHE A N 1
ATOM 615 C CA . PHE A 1 81 ? -7.362 8.163 21.877 1.00 86.56 81 PHE A CA 1
ATOM 616 C C . PHE A 1 81 ? -8.102 9.366 22.460 1.00 86.56 81 PHE A C 1
ATOM 618 O O . PHE A 1 81 ? -8.692 9.229 23.528 1.00 86.56 81 PHE A O 1
ATOM 625 N N . TRP A 1 82 ? -8.101 10.524 21.791 1.00 92.31 82 TRP A N 1
ATOM 626 C CA . TRP A 1 82 ? -8.752 11.734 22.300 1.00 92.31 82 TRP A CA 1
ATOM 627 C C . TRP A 1 82 ? -10.252 11.538 22.538 1.00 92.31 82 TRP A C 1
ATOM 629 O O . TRP A 1 82 ? -10.823 12.062 23.491 1.00 92.31 82 TRP A O 1
ATOM 639 N N . THR A 1 83 ? -10.887 10.760 21.667 1.00 88.00 83 THR A N 1
ATOM 640 C CA . THR A 1 83 ? -12.331 10.514 21.676 1.00 88.00 83 THR A CA 1
ATOM 641 C C . THR A 1 83 ? -12.737 9.317 22.540 1.00 88.00 83 THR A C 1
ATOM 643 O O . THR A 1 83 ? -13.928 9.109 22.763 1.00 88.00 83 THR A O 1
ATOM 646 N N . VAL A 1 84 ? -11.778 8.539 23.056 1.00 91.69 84 VAL A N 1
ATOM 647 C CA . VAL A 1 84 ? -12.043 7.278 23.762 1.00 91.69 84 VAL A CA 1
ATOM 648 C C . VAL A 1 84 ? -12.415 7.523 25.225 1.00 91.69 84 VAL A C 1
ATOM 650 O O . VAL A 1 84 ? -11.658 8.132 25.980 1.00 91.69 84 VAL A O 1
ATOM 653 N N . ALA A 1 85 ? -13.554 6.971 25.650 1.00 89.94 85 ALA A N 1
ATOM 654 C CA . ALA A 1 85 ? -14.072 7.092 27.015 1.00 89.94 85 ALA A CA 1
ATOM 655 C C . ALA A 1 85 ? -14.663 5.770 27.549 1.00 89.94 85 ALA A C 1
ATOM 657 O O . ALA A 1 85 ? -14.817 4.797 26.803 1.00 89.94 85 ALA A O 1
ATOM 658 N N . LYS A 1 86 ? -14.956 5.739 28.857 1.00 85.31 86 LYS A N 1
ATOM 659 C CA . LYS A 1 86 ? -15.636 4.642 29.571 1.00 85.31 86 LYS A CA 1
ATOM 660 C C . LYS A 1 86 ? -17.093 4.972 29.866 1.00 85.31 86 LYS A C 1
ATOM 662 O O . LYS A 1 86 ? -17.391 6.178 29.998 1.00 85.31 86 LYS A O 1
#

Foldseek 3Di:
DVCVVLVLDLVPDVLSVVLVVLQVCLVPDPDPVVSVVSVVVSVVSCCVDPPDHDDDDDDDDDDDDPQWDQWDDDPVPDTDCPRIDD

Radius of gyration: 18.77 Å; chains: 1; bounding box: 39×30×46 Å

Sequence (86 aa):
TVGKRAGWLPEASTEARELAQLATDAETEGDPGKSAALYRKFEERLTLIGPYAPLFQPAVPYAFRSGVQGVTFNSVWGVDFWTVAK

Secondary structure (DSSP, 8-state):
-HHHHTT--TTT-HHHHHHHHHHHHHHH--SHHHHHHHHHHHHHHHHHH-SS----PPP------TT-B-----TT----STT-B-

pLDDT: mean 87.51, std 8.18, range [60.28, 97.69]